Protein AF-A0A6G2VQN1-F1 (afdb_monomer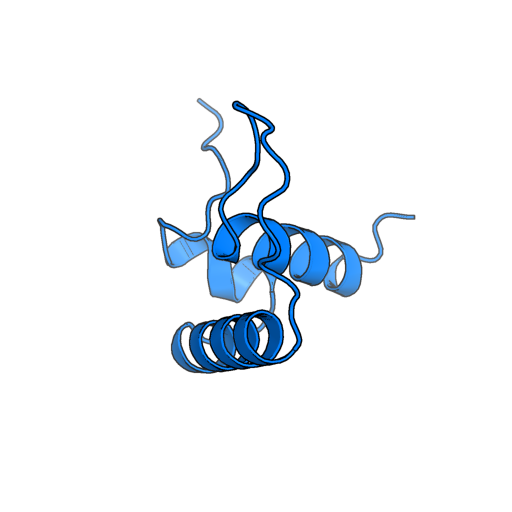_lite)

Sequence (64 aa):
MGGVISADDPKWIEPFSGLTEVQFARLVALVRRRGGDVQRGRPWRLSLEDRVLLVATYWRTNLT

Foldseek 3Di:
DDDDQFLVDQVNQCVQQVDHNVRLVVVLVVCVVVVVPPDDDDPPDDDSSRVSSVVSNCVVVVPD

pLDDT: mean 89.01, std 11.5, range [42.31, 98.44]

Radius of gyration: 12.09 Å; chains: 1; bounding box: 28×36×24 Å

Secondary structure (DSSP, 8-state):
-PPPP-TTSGGGHHHHHSS-HHHHHHHHHHHHHTTTT-----TTPPPHHHHHHHHHHHHHHT--

Structure (mmCIF, N/CA/C/O backbone):
data_AF-A0A6G2VQN1-F1
#
_entry.id   AF-A0A6G2VQN1-F1
#
loop_
_atom_site.group_PDB
_atom_site.id
_atom_site.type_symbol
_atom_site.label_atom_id
_atom_site.label_alt_id
_atom_site.label_comp_id
_atom_site.label_asym_id
_atom_site.label_entity_id
_atom_site.label_seq_id
_atom_site.pdbx_PDB_ins_code
_atom_site.Cartn_x
_atom_site.Cartn_y
_atom_site.Cartn_z
_atom_site.occupancy
_atom_site.B_iso_or_equiv
_atom_site.auth_seq_id
_atom_site.auth_comp_id
_atom_site.auth_asym_id
_atom_site.auth_atom_id
_atom_site.pdbx_PDB_model_num
ATOM 1 N N . MET A 1 1 ? 9.094 23.991 2.886 1.00 42.31 1 MET A N 1
ATOM 2 C CA . MET A 1 1 ? 9.842 22.816 2.389 1.00 42.31 1 MET A CA 1
ATOM 3 C C . MET A 1 1 ? 8.866 21.655 2.328 1.00 42.31 1 MET A C 1
ATOM 5 O O . MET A 1 1 ? 8.402 21.235 3.378 1.00 42.31 1 MET A O 1
ATOM 9 N N . GLY A 1 2 ? 8.450 21.232 1.132 1.00 56.00 2 GLY A N 1
ATOM 10 C CA . GLY A 1 2 ? 7.512 20.114 0.986 1.00 56.00 2 GLY A CA 1
ATOM 11 C C . GLY A 1 2 ? 8.203 18.800 1.346 1.00 56.00 2 GLY A C 1
ATOM 12 O O . GLY A 1 2 ? 9.277 18.523 0.821 1.00 56.00 2 GLY A O 1
ATOM 13 N N . GLY A 1 3 ? 7.630 18.037 2.276 1.00 75.19 3 GLY A N 1
ATOM 14 C CA . GLY A 1 3 ? 8.134 16.709 2.624 1.00 75.19 3 GLY A CA 1
ATOM 15 C C . GLY A 1 3 ? 7.857 15.706 1.504 1.00 75.19 3 GLY A C 1
ATOM 16 O O . GLY A 1 3 ? 6.818 15.780 0.850 1.00 75.19 3 GLY A O 1
ATOM 17 N N . VAL A 1 4 ? 8.779 14.768 1.290 1.00 86.56 4 VAL A N 1
ATOM 18 C CA . VAL A 1 4 ? 8.540 13.602 0.431 1.00 86.56 4 VAL A CA 1
ATOM 19 C C . VAL A 1 4 ? 7.597 12.654 1.176 1.00 86.56 4 VAL A C 1
ATOM 21 O O . VAL A 1 4 ? 7.856 12.306 2.328 1.00 86.56 4 VAL A O 1
ATOM 24 N N . ILE A 1 5 ? 6.493 12.265 0.535 1.00 90.25 5 ILE A N 1
ATOM 25 C CA . ILE A 1 5 ? 5.587 11.234 1.055 1.00 90.25 5 ILE A CA 1
ATOM 26 C C . ILE A 1 5 ? 6.269 9.887 0.826 1.00 90.25 5 ILE A C 1
ATOM 28 O O . ILE A 1 5 ? 6.518 9.512 -0.319 1.00 90.25 5 ILE A O 1
ATOM 32 N N . SER A 1 6 ? 6.582 9.183 1.909 1.00 92.88 6 SER A N 1
ATOM 33 C CA . SER A 1 6 ? 7.234 7.874 1.874 1.00 92.88 6 SER A CA 1
ATOM 34 C C . SER A 1 6 ? 6.657 6.965 2.948 1.00 92.88 6 SER A C 1
ATOM 36 O O . SER A 1 6 ? 6.259 7.431 4.015 1.00 92.88 6 SER A O 1
ATOM 38 N N . ALA A 1 7 ? 6.627 5.667 2.662 1.00 94.75 7 ALA A N 1
ATOM 39 C CA . ALA A 1 7 ? 6.223 4.640 3.608 1.00 94.75 7 ALA A CA 1
ATOM 40 C C . ALA A 1 7 ? 7.239 4.431 4.748 1.00 94.75 7 ALA A C 1
ATOM 42 O O . ALA A 1 7 ? 6.877 3.825 5.754 1.00 94.75 7 ALA A O 1
ATOM 43 N N . ASP A 1 8 ? 8.464 4.959 4.624 1.00 93.69 8 ASP A N 1
ATOM 44 C CA . ASP A 1 8 ? 9.472 4.941 5.695 1.00 93.69 8 ASP A CA 1
ATOM 45 C C . ASP A 1 8 ? 9.117 5.878 6.861 1.00 93.69 8 ASP A C 1
ATOM 47 O O . ASP A 1 8 ? 9.640 5.720 7.964 1.00 93.69 8 ASP A O 1
ATOM 51 N N . ASP A 1 9 ? 8.224 6.848 6.638 1.00 94.88 9 ASP A N 1
ATOM 52 C CA . ASP A 1 9 ? 7.682 7.712 7.684 1.00 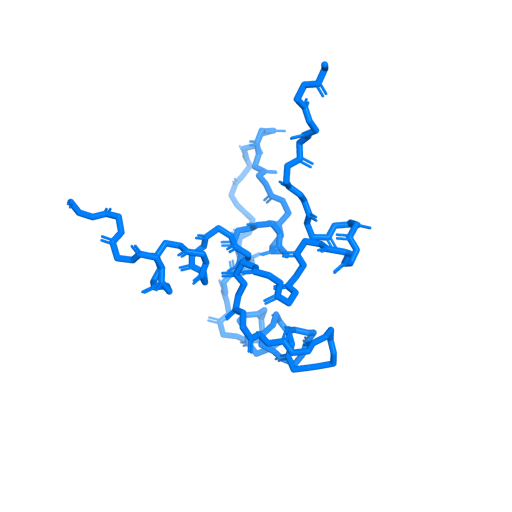94.88 9 ASP A CA 1
ATOM 53 C C . ASP A 1 9 ? 6.203 7.357 7.922 1.00 94.88 9 ASP A C 1
ATOM 55 O O . ASP A 1 9 ? 5.328 7.751 7.136 1.00 94.88 9 ASP A O 1
ATOM 59 N N . PRO A 1 10 ? 5.892 6.613 9.001 1.00 92.88 10 PRO A N 1
ATOM 60 C CA . PRO A 1 10 ? 4.559 6.064 9.220 1.00 92.88 10 PRO A CA 1
ATOM 61 C C . PRO A 1 10 ? 3.444 7.106 9.315 1.00 92.88 10 PRO A C 1
ATOM 63 O O . PRO A 1 10 ? 2.285 6.790 9.032 1.00 92.88 10 PRO A O 1
ATOM 66 N N . LYS A 1 11 ? 3.782 8.375 9.603 1.00 94.75 11 LYS A N 1
ATOM 67 C CA . LYS A 1 11 ? 2.817 9.486 9.628 1.00 94.75 11 LYS A CA 1
ATOM 68 C C . LYS A 1 11 ? 2.082 9.671 8.299 1.00 94.75 11 LYS A C 1
ATOM 70 O O . LYS A 1 11 ? 1.039 10.317 8.265 1.00 94.75 11 LYS A O 1
ATOM 75 N N . TRP A 1 12 ? 2.624 9.140 7.203 1.00 95.12 12 TRP A N 1
ATOM 76 C CA . TRP A 1 12 ? 2.017 9.212 5.880 1.00 95.12 12 TRP A CA 1
ATOM 77 C C . TRP A 1 12 ? 1.102 8.032 5.548 1.00 95.12 12 TRP A C 1
ATOM 79 O O . TRP A 1 12 ? 0.277 8.144 4.644 1.00 95.12 12 TRP A O 1
ATOM 89 N N . ILE A 1 13 ? 1.189 6.913 6.269 1.00 95.62 13 ILE A N 1
ATOM 90 C CA . ILE A 1 13 ? 0.458 5.694 5.911 1.00 95.62 13 ILE A CA 1
ATOM 91 C C . ILE A 1 13 ? -1.045 5.890 6.106 1.00 95.62 13 ILE A C 1
ATOM 93 O O . ILE A 1 13 ? -1.813 5.760 5.152 1.00 95.62 13 ILE A O 1
ATOM 97 N N . GLU A 1 14 ? -1.484 6.232 7.313 1.00 96.00 14 GLU A N 1
ATOM 98 C CA . GLU A 1 14 ? -2.913 6.324 7.623 1.00 96.00 14 GLU A CA 1
ATOM 99 C C . GLU A 1 14 ? -3.627 7.479 6.888 1.00 96.00 14 GLU A C 1
ATOM 101 O O . GLU A 1 14 ? -4.692 7.239 6.298 1.00 96.00 14 GLU A O 1
ATOM 106 N N . PRO A 1 15 ? -3.055 8.700 6.792 1.00 94.31 15 PRO A N 1
ATOM 107 C CA . PRO A 1 15 ? -3.690 9.795 6.060 1.00 94.31 15 PRO A CA 1
ATOM 108 C C . PRO A 1 15 ? -3.878 9.513 4.569 1.00 94.31 15 PRO A C 1
ATOM 110 O O . PRO A 1 15 ? -4.891 9.914 3.998 1.00 94.31 15 PRO A O 1
ATOM 113 N N . PHE A 1 16 ? -2.957 8.787 3.932 1.00 93.25 16 PHE A N 1
ATOM 114 C CA . PHE A 1 16 ? -3.008 8.578 2.485 1.00 93.25 16 PHE A CA 1
ATOM 115 C C . PHE A 1 16 ? -3.606 7.234 2.066 1.00 93.25 16 PHE A C 1
ATOM 117 O O . PHE A 1 16 ? -4.346 7.185 1.088 1.00 93.25 16 PHE A O 1
ATOM 124 N N . SER A 1 17 ? -3.388 6.157 2.824 1.00 94.62 17 SER A N 1
ATOM 125 C CA . SER A 1 17 ? -3.927 4.829 2.487 1.00 94.62 17 SER A CA 1
ATOM 126 C C . SER A 1 17 ? -5.254 4.500 3.178 1.00 94.62 17 SER A C 1
ATOM 128 O O . SER A 1 17 ? -6.016 3.678 2.677 1.00 94.62 17 SER A O 1
ATOM 130 N N . GLY A 1 18 ? -5.544 5.127 4.324 1.00 95.31 18 GLY A N 1
ATOM 131 C CA . GLY A 1 18 ? -6.692 4.778 5.172 1.00 95.31 18 GLY A CA 1
ATOM 132 C C . GLY A 1 18 ? -6.508 3.470 5.937 1.00 95.31 18 GLY A C 1
ATOM 133 O O . GLY A 1 18 ? -7.461 2.969 6.526 1.00 95.31 18 GLY A O 1
ATOM 134 N N . LEU A 1 19 ? -5.298 2.914 5.910 1.00 96.31 19 LEU A N 1
ATOM 135 C CA . LEU A 1 19 ? -4.910 1.719 6.638 1.00 96.31 19 LEU A CA 1
ATOM 136 C C . LEU A 1 19 ? -4.091 2.119 7.860 1.00 96.31 19 LEU A C 1
ATOM 138 O O . LEU A 1 19 ? -3.257 3.020 7.783 1.00 96.31 19 LEU A O 1
ATOM 142 N N . THR A 1 20 ? -4.262 1.394 8.961 1.00 96.81 20 THR A N 1
ATOM 143 C CA . THR A 1 20 ? -3.289 1.460 10.058 1.00 96.81 20 THR A CA 1
ATOM 144 C C . THR A 1 20 ? -1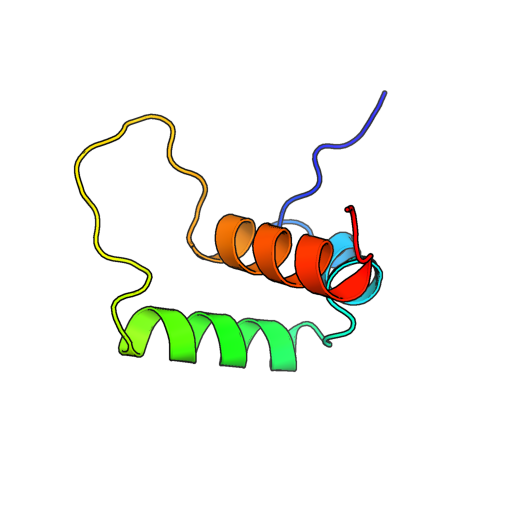.941 0.902 9.594 1.00 96.81 20 THR A C 1
ATOM 146 O O . THR A 1 20 ? -1.887 0.087 8.668 1.00 96.81 20 THR A O 1
ATOM 149 N N . GLU A 1 21 ? -0.845 1.259 10.268 1.00 96.00 21 GLU A N 1
ATOM 150 C CA . GLU A 1 21 ? 0.497 0.737 9.951 1.00 96.00 21 GLU A CA 1
ATOM 151 C C . GLU A 1 21 ? 0.528 -0.803 9.883 1.00 96.00 21 GLU A C 1
ATOM 153 O O . GLU A 1 21 ? 1.111 -1.397 8.975 1.00 96.00 21 GLU A O 1
ATOM 158 N N . VAL A 1 22 ? -0.189 -1.470 10.796 1.00 97.69 22 VAL A N 1
ATOM 159 C CA . VAL A 1 22 ? -0.291 -2.938 10.844 1.00 97.69 22 VAL A CA 1
ATOM 160 C C . VAL A 1 22 ? -1.051 -3.496 9.638 1.00 97.69 22 VAL A C 1
ATOM 162 O O . VAL A 1 22 ? -0.651 -4.512 9.062 1.00 97.69 22 VAL A O 1
ATOM 165 N N . GLN A 1 23 ? -2.160 -2.866 9.243 1.00 97.94 23 GLN A N 1
ATOM 166 C CA . GLN A 1 23 ? 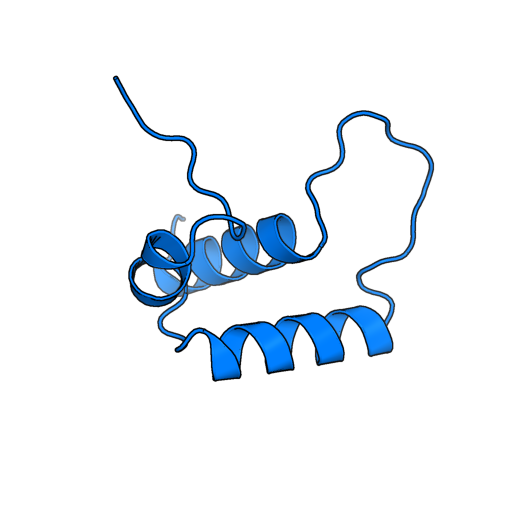-2.919 -3.269 8.055 1.00 97.94 23 GLN A CA 1
ATOM 167 C C . GLN A 1 23 ? -2.101 -3.052 6.778 1.00 97.94 23 GLN A C 1
ATOM 169 O O . GLN A 1 23 ? -2.085 -3.921 5.903 1.00 97.94 23 GLN A O 1
ATOM 174 N N . PHE A 1 24 ? -1.372 -1.940 6.703 1.00 98.00 24 PHE A N 1
ATOM 175 C CA . PHE A 1 24 ? -0.483 -1.622 5.595 1.00 98.00 24 PHE A CA 1
ATOM 176 C C . PHE A 1 24 ? 0.652 -2.645 5.462 1.00 98.00 24 PHE A C 1
ATOM 178 O O . PHE A 1 24 ? 0.844 -3.214 4.388 1.00 98.00 24 PHE A O 1
ATOM 185 N N . ALA A 1 25 ? 1.332 -2.990 6.559 1.00 97.62 25 ALA A N 1
ATOM 186 C CA . ALA A 1 25 ? 2.376 -4.016 6.558 1.00 97.62 25 ALA A CA 1
ATOM 187 C C . ALA A 1 25 ? 1.851 -5.386 6.084 1.00 97.62 25 ALA A C 1
ATOM 189 O O . ALA A 1 25 ? 2.511 -6.092 5.314 1.00 97.62 25 ALA A O 1
ATOM 190 N N . ARG A 1 26 ? 0.624 -5.758 6.482 1.00 98.44 26 ARG A N 1
ATOM 191 C CA . ARG A 1 26 ? -0.038 -6.984 5.995 1.00 98.44 26 ARG A CA 1
ATOM 192 C C . ARG A 1 26 ? -0.301 -6.934 4.490 1.00 98.44 26 ARG A C 1
ATOM 194 O O . ARG A 1 26 ? -0.090 -7.945 3.814 1.00 98.44 26 ARG A O 1
ATOM 201 N N . LEU A 1 27 ? -0.736 -5.786 3.970 1.00 97.44 27 LEU A N 1
ATOM 202 C CA . LEU A 1 27 ? -0.946 -5.580 2.539 1.00 97.44 27 LEU A CA 1
ATOM 203 C C . LEU A 1 27 ? 0.371 -5.699 1.763 1.00 97.44 27 LEU A C 1
ATOM 205 O O . LEU A 1 27 ? 0.435 -6.472 0.809 1.00 97.44 27 LEU A O 1
ATOM 209 N N . VAL A 1 28 ? 1.436 -5.023 2.200 1.00 97.50 28 VAL A N 1
ATOM 210 C CA . VAL A 1 28 ? 2.770 -5.124 1.582 1.00 97.50 28 VAL A CA 1
ATOM 211 C C . VAL A 1 28 ? 3.246 -6.579 1.549 1.00 97.50 28 VAL A C 1
ATOM 213 O O . VAL A 1 28 ? 3.665 -7.074 0.501 1.00 97.50 28 VAL A O 1
ATOM 216 N N . ALA A 1 29 ? 3.111 -7.310 2.660 1.00 97.88 29 ALA A N 1
ATOM 217 C CA . ALA A 1 29 ? 3.484 -8.722 2.724 1.00 97.88 29 ALA A CA 1
ATOM 218 C C . ALA A 1 29 ? 2.670 -9.591 1.748 1.00 97.88 29 ALA A C 1
ATOM 220 O O . ALA A 1 29 ? 3.216 -10.501 1.119 1.00 97.88 29 ALA A O 1
ATOM 221 N N . LEU A 1 30 ? 1.370 -9.318 1.591 1.00 98.00 30 LEU A N 1
ATOM 222 C CA . LEU A 1 30 ? 0.523 -9.995 0.609 1.00 98.00 30 LEU A CA 1
ATOM 223 C C . LEU A 1 30 ? 0.979 -9.700 -0.826 1.00 98.00 30 LEU A C 1
ATOM 225 O O . LEU A 1 30 ? 1.087 -10.627 -1.629 1.00 98.00 30 LEU A O 1
ATOM 229 N N . VAL A 1 31 ? 1.273 -8.437 -1.140 1.00 96.50 31 VAL A N 1
ATOM 230 C CA . VAL A 1 31 ? 1.748 -8.013 -2.465 1.00 96.50 31 VAL A CA 1
ATOM 231 C C . VAL A 1 31 ? 3.089 -8.670 -2.790 1.00 96.50 31 VAL A C 1
ATOM 233 O O . VAL A 1 31 ? 3.248 -9.207 -3.887 1.00 96.50 31 VAL A O 1
ATOM 236 N N . ARG A 1 32 ? 4.025 -8.719 -1.832 1.00 95.25 32 ARG A N 1
ATOM 237 C CA . ARG A 1 32 ? 5.312 -9.413 -1.991 1.00 95.25 32 ARG A CA 1
ATOM 238 C C . ARG A 1 32 ? 5.105 -10.893 -2.312 1.00 95.25 32 ARG A C 1
ATOM 240 O O . ARG A 1 32 ? 5.644 -11.378 -3.302 1.00 95.25 32 ARG A O 1
ATOM 247 N N . ARG A 1 33 ? 4.257 -11.590 -1.541 1.00 96.25 33 ARG A N 1
ATOM 248 C CA . ARG A 1 33 ? 3.916 -13.009 -1.778 1.00 96.25 33 ARG A CA 1
ATOM 249 C C . ARG A 1 33 ? 3.276 -13.262 -3.144 1.00 96.25 33 ARG A C 1
ATOM 251 O O . ARG A 1 33 ? 3.459 -14.334 -3.704 1.00 96.25 33 ARG A O 1
ATOM 258 N N . ARG A 1 34 ? 2.538 -12.290 -3.686 1.00 95.62 34 ARG A N 1
ATOM 259 C CA . ARG A 1 34 ? 1.905 -12.370 -5.014 1.00 95.62 34 ARG A CA 1
ATOM 260 C C . ARG A 1 34 ? 2.812 -11.910 -6.164 1.00 95.62 34 ARG A C 1
ATOM 262 O O . ARG A 1 34 ? 2.340 -11.797 -7.288 1.00 95.62 34 ARG A O 1
ATOM 269 N N . GLY A 1 35 ? 4.094 -11.641 -5.907 1.00 91.62 35 GLY A N 1
ATOM 270 C CA . GLY A 1 35 ? 5.054 -11.256 -6.945 1.00 91.62 35 GLY A CA 1
ATOM 271 C C . GLY A 1 35 ? 5.044 -9.767 -7.308 1.00 91.62 35 GLY A C 1
ATOM 272 O O . GLY A 1 35 ? 5.652 -9.375 -8.300 1.00 91.62 35 GLY A O 1
ATOM 273 N N . GLY A 1 36 ? 4.423 -8.900 -6.503 1.00 89.44 36 GLY A N 1
ATOM 274 C CA . GLY A 1 36 ? 4.483 -7.447 -6.717 1.00 89.44 36 GLY A CA 1
ATOM 275 C C . GLY A 1 36 ? 5.884 -6.847 -6.528 1.00 89.44 36 GLY A C 1
ATOM 276 O O . GLY A 1 36 ? 6.122 -5.685 -6.868 1.00 89.44 36 GLY A O 1
ATOM 277 N N . ASP A 1 37 ? 6.831 -7.643 -6.025 1.00 89.00 37 ASP A N 1
ATOM 278 C CA . ASP A 1 37 ? 8.220 -7.249 -5.791 1.00 89.00 37 ASP A CA 1
ATOM 279 C C . ASP A 1 37 ? 9.230 -7.884 -6.755 1.00 89.00 37 ASP A C 1
ATOM 281 O O . ASP A 1 37 ? 10.405 -8.031 -6.437 1.00 89.00 37 ASP A O 1
ATOM 285 N N . VAL A 1 38 ? 8.799 -8.266 -7.962 1.00 83.62 38 VAL A N 1
ATOM 286 C CA . VAL A 1 38 ? 9.735 -8.751 -8.986 1.00 83.62 38 VAL A CA 1
ATOM 287 C C . VAL A 1 38 ? 10.671 -7.610 -9.399 1.00 83.62 38 VAL A C 1
ATOM 289 O O . VAL A 1 38 ? 10.253 -6.582 -9.950 1.00 83.62 38 VAL A O 1
ATOM 292 N N . GLN A 1 39 ? 11.960 -7.779 -9.118 1.00 72.44 39 GLN A N 1
ATOM 293 C CA . GLN A 1 39 ? 13.013 -6.812 -9.410 1.00 72.44 39 GLN A CA 1
ATOM 294 C C . GLN A 1 39 ? 13.516 -7.023 -10.844 1.00 72.44 39 GLN A C 1
ATOM 296 O O . GLN A 1 39 ? 14.151 -8.019 -11.169 1.00 72.44 39 GLN A O 1
ATOM 301 N N . ARG A 1 40 ? 13.221 -6.066 -11.728 1.00 67.75 40 ARG A N 1
ATOM 302 C CA . ARG A 1 40 ? 13.882 -5.918 -13.033 1.00 67.75 40 ARG A CA 1
ATOM 303 C C . ARG A 1 40 ? 14.706 -4.641 -12.962 1.00 67.75 40 ARG A C 1
ATOM 305 O O . ARG A 1 40 ? 14.125 -3.592 -12.685 1.00 67.75 40 ARG A O 1
ATOM 312 N N . GLY A 1 41 ? 16.025 -4.775 -13.125 1.00 67.69 41 GLY A N 1
ATOM 313 C CA . GLY A 1 41 ? 17.083 -3.808 -12.803 1.00 67.69 41 GLY A CA 1
ATOM 314 C C . GLY A 1 41 ? 16.836 -2.370 -13.253 1.00 67.69 41 GLY A C 1
ATOM 315 O O . GLY A 1 41 ? 17.335 -1.936 -14.285 1.00 67.69 41 GLY A O 1
ATOM 316 N N . ARG A 1 42 ? 16.088 -1.613 -12.448 1.00 72.00 42 ARG A N 1
ATOM 317 C CA . ARG A 1 42 ? 15.930 -0.170 -12.604 1.00 72.00 42 ARG A CA 1
ATOM 318 C C . ARG A 1 42 ? 16.502 0.507 -11.359 1.00 72.00 42 ARG A C 1
ATOM 320 O O . ARG A 1 42 ? 15.932 0.308 -10.288 1.00 72.00 42 ARG A O 1
ATOM 327 N N . PRO A 1 43 ? 17.572 1.308 -11.492 1.00 69.69 43 PRO A N 1
ATOM 328 C CA . PRO A 1 43 ? 18.250 1.929 -10.352 1.00 69.69 43 PRO A CA 1
ATOM 329 C C . PRO A 1 43 ? 17.394 2.963 -9.602 1.00 69.69 43 PRO A C 1
ATOM 331 O O . PRO A 1 43 ? 17.708 3.301 -8.471 1.00 69.69 43 PRO A O 1
ATOM 334 N N . TRP A 1 44 ? 16.289 3.423 -10.195 1.00 75.12 44 TRP A N 1
ATOM 335 C CA . TRP A 1 44 ? 15.413 4.467 -9.645 1.00 75.12 44 TRP A CA 1
ATOM 336 C C . TRP A 1 44 ? 14.030 3.944 -9.231 1.00 75.12 44 TRP A C 1
ATOM 338 O O . TRP A 1 44 ? 13.042 4.675 -9.284 1.00 75.12 44 TRP A O 1
ATOM 348 N N . ARG A 1 45 ? 13.903 2.650 -8.915 1.00 80.56 45 ARG A N 1
ATOM 349 C CA . ARG A 1 45 ? 12.614 2.102 -8.473 1.00 80.56 45 ARG A CA 1
ATOM 350 C C . ARG A 1 45 ? 12.353 2.469 -7.020 1.00 80.56 45 ARG A C 1
ATOM 352 O 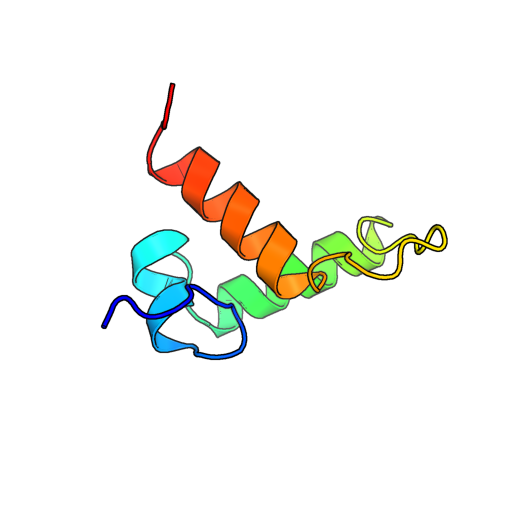O . ARG A 1 45 ? 13.183 2.215 -6.157 1.00 80.56 45 ARG A O 1
ATOM 359 N N . LEU A 1 46 ? 11.148 2.971 -6.778 1.00 88.75 46 LEU A N 1
ATOM 360 C CA . LEU A 1 46 ? 10.561 3.058 -5.448 1.00 88.75 46 LEU A CA 1
ATOM 361 C C . LEU A 1 46 ? 10.576 1.687 -4.753 1.00 88.75 46 LEU A C 1
ATOM 363 O O . LEU A 1 46 ? 10.417 0.644 -5.415 1.00 88.75 46 LEU A O 1
ATOM 367 N N . SER A 1 47 ? 10.704 1.711 -3.424 1.00 91.81 47 SER A N 1
ATOM 368 C CA . SER A 1 47 ? 10.534 0.534 -2.566 1.00 91.81 47 SER A CA 1
ATOM 369 C C . SER A 1 47 ? 9.173 -0.134 -2.824 1.00 91.81 47 SER A C 1
ATOM 371 O O . SER A 1 47 ? 8.288 0.424 -3.488 1.00 91.81 47 SER A O 1
ATOM 373 N N . LEU A 1 48 ? 8.986 -1.384 -2.395 1.00 93.50 48 LEU A N 1
ATOM 374 C CA . LEU A 1 48 ? 7.670 -2.017 -2.543 1.00 93.50 48 LEU A CA 1
ATOM 375 C C . LEU A 1 48 ? 6.615 -1.253 -1.742 1.00 93.50 48 LEU A C 1
ATOM 377 O O . LEU A 1 48 ? 5.507 -1.038 -2.221 1.00 93.50 48 LEU A O 1
ATOM 381 N N . GLU A 1 49 ? 7.005 -0.828 -0.556 1.00 95.81 49 GLU A N 1
ATOM 382 C CA . GLU A 1 49 ? 6.239 -0.086 0.419 1.00 95.81 49 GLU A CA 1
ATOM 383 C C . GLU A 1 49 ? 5.779 1.257 -0.174 1.00 95.81 49 GLU A C 1
ATOM 385 O O . GLU A 1 49 ? 4.577 1.511 -0.236 1.00 95.81 49 GLU A O 1
ATOM 390 N N . ASP A 1 50 ? 6.685 2.056 -0.745 1.00 95.12 50 ASP A N 1
ATOM 391 C CA . ASP A 1 50 ? 6.336 3.329 -1.396 1.00 95.12 50 ASP A CA 1
ATOM 392 C C . ASP A 1 50 ? 5.424 3.129 -2.614 1.00 95.12 50 ASP A C 1
ATOM 394 O O . ASP A 1 50 ? 4.504 3.913 -2.847 1.00 95.12 50 ASP A O 1
ATOM 398 N N . ARG A 1 51 ? 5.628 2.057 -3.394 1.00 94.31 51 ARG A N 1
ATOM 399 C CA . ARG A 1 51 ? 4.733 1.721 -4.516 1.00 94.31 51 ARG A CA 1
ATOM 400 C C . ARG A 1 51 ? 3.331 1.364 -4.034 1.00 94.31 51 ARG A C 1
ATOM 402 O O . ARG A 1 51 ? 2.353 1.776 -4.652 1.00 94.31 51 ARG A O 1
ATOM 409 N N . VAL A 1 52 ? 3.225 0.589 -2.956 1.00 96.19 52 VAL A N 1
ATOM 410 C CA . VAL A 1 52 ? 1.936 0.222 -2.358 1.00 96.19 52 VAL A CA 1
ATOM 411 C C . VAL A 1 52 ? 1.251 1.458 -1.778 1.00 96.19 52 VAL A C 1
ATOM 413 O O . VAL A 1 52 ? 0.057 1.634 -2.013 1.00 96.19 52 VAL A O 1
ATOM 416 N N . LEU A 1 53 ? 1.991 2.343 -1.102 1.00 96.06 53 LEU A N 1
ATOM 417 C CA . LEU A 1 53 ? 1.467 3.613 -0.599 1.00 96.06 53 LEU A CA 1
ATOM 418 C C . LEU A 1 53 ? 0.956 4.492 -1.742 1.00 96.06 53 LEU A C 1
ATOM 420 O O . LEU A 1 53 ? -0.161 4.993 -1.658 1.00 96.06 53 LEU A O 1
ATOM 424 N N . LEU A 1 54 ? 1.708 4.616 -2.836 1.00 94.31 54 LEU A N 1
ATOM 425 C CA . LEU A 1 54 ? 1.291 5.364 -4.022 1.00 94.31 54 LEU A CA 1
ATOM 426 C C . LEU A 1 54 ? -0.025 4.831 -4.607 1.00 94.31 54 LEU A C 1
ATOM 428 O O . LEU A 1 54 ? -0.951 5.606 -4.833 1.00 94.31 54 LEU A O 1
ATOM 432 N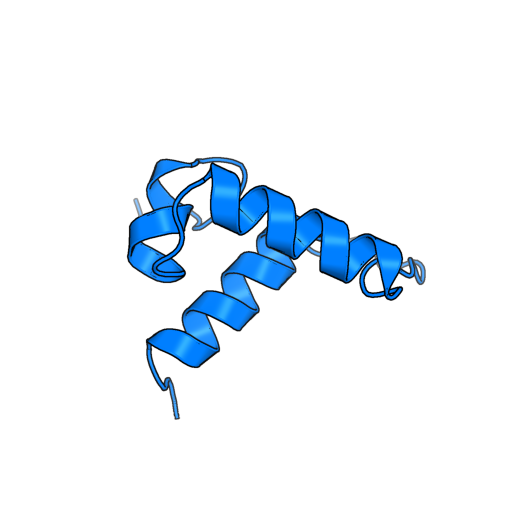 N . VAL A 1 55 ? -0.130 3.517 -4.827 1.00 94.62 55 VAL A N 1
ATOM 433 C CA . VAL A 1 55 ? -1.347 2.898 -5.384 1.00 94.62 55 VAL A CA 1
ATOM 434 C C . VAL A 1 55 ? -2.532 3.039 -4.428 1.00 94.62 55 VAL A C 1
ATOM 436 O O . VAL A 1 55 ? -3.632 3.360 -4.870 1.00 94.62 55 VAL A O 1
ATOM 439 N N . ALA A 1 56 ? -2.318 2.839 -3.126 1.00 95.31 56 ALA A N 1
ATOM 440 C CA . ALA A 1 56 ? -3.358 3.016 -2.117 1.00 95.31 56 ALA A CA 1
ATOM 441 C C . ALA A 1 56 ? -3.846 4.470 -2.056 1.00 95.31 56 ALA A C 1
ATOM 443 O O . ALA A 1 56 ? -5.048 4.711 -1.982 1.00 95.31 56 ALA A O 1
ATOM 444 N N . THR A 1 57 ? -2.916 5.424 -2.152 1.00 95.00 57 THR A N 1
ATOM 445 C CA . THR A 1 57 ? -3.219 6.858 -2.206 1.00 95.00 57 THR A CA 1
ATOM 446 C C . THR A 1 57 ? -4.067 7.160 -3.428 1.00 95.00 57 THR A C 1
ATOM 448 O O . THR A 1 57 ? -5.171 7.667 -3.280 1.00 95.00 57 THR A O 1
ATOM 451 N N . TYR A 1 58 ? -3.588 6.773 -4.616 1.00 92.50 58 TYR A N 1
ATOM 452 C CA . TYR A 1 58 ? -4.286 6.957 -5.888 1.00 92.50 58 TYR A CA 1
ATOM 453 C C . TYR A 1 58 ? -5.718 6.413 -5.846 1.00 92.50 58 TYR A C 1
ATOM 455 O O . TYR A 1 58 ? -6.660 7.102 -6.234 1.00 92.50 58 TYR A O 1
ATOM 463 N N . TRP A 1 59 ? -5.886 5.197 -5.324 1.00 90.88 59 TRP A N 1
ATOM 464 C CA . TRP A 1 59 ? -7.195 4.571 -5.184 1.00 90.88 59 TRP A CA 1
ATOM 465 C C . TRP A 1 59 ? -8.111 5.327 -4.214 1.00 90.88 59 TRP A C 1
ATOM 467 O O . TRP A 1 59 ? -9.291 5.512 -4.500 1.00 90.88 59 TRP A O 1
ATOM 477 N N . ARG A 1 60 ? -7.586 5.777 -3.067 1.00 89.81 60 ARG A N 1
ATOM 478 C CA . ARG A 1 60 ? -8.377 6.464 -2.037 1.00 89.81 60 ARG A CA 1
ATOM 479 C C . ARG A 1 60 ? -8.807 7.861 -2.465 1.00 89.81 60 ARG A C 1
ATOM 481 O O . ARG A 1 60 ? -9.925 8.268 -2.163 1.00 89.81 60 ARG A O 1
ATOM 488 N N . THR A 1 61 ? -7.916 8.608 -3.107 1.00 86.06 61 THR A N 1
ATOM 489 C CA . THR A 1 61 ? -8.153 10.015 -3.443 1.00 86.06 61 THR A CA 1
ATOM 490 C C . THR A 1 61 ? -8.827 10.206 -4.797 1.00 86.06 61 THR A C 1
ATOM 492 O O . THR A 1 61 ? -9.144 11.344 -5.126 1.00 86.06 61 THR A O 1
ATOM 495 N N . ASN A 1 62 ? -9.087 9.120 -5.542 1.00 80.44 62 ASN A N 1
ATOM 496 C CA . ASN A 1 62 ? -9.750 9.130 -6.850 1.00 80.44 62 ASN A CA 1
ATOM 497 C C . ASN A 1 62 ? -9.213 10.258 -7.746 1.00 80.44 62 ASN A C 1
ATOM 499 O O . ASN A 1 62 ? -9.965 11.084 -8.260 1.00 80.44 62 ASN A O 1
ATOM 503 N N . LEU A 1 63 ? -7.882 10.345 -7.836 1.00 71.50 63 LEU A N 1
ATOM 504 C CA . LEU A 1 63 ? -7.184 11.338 -8.650 1.00 71.50 63 LEU A CA 1
ATOM 505 C C . LEU A 1 63 ? -7.329 10.953 -10.128 1.00 71.50 63 LEU A C 1
ATOM 507 O O . LEU A 1 63 ? -6.401 10.415 -10.732 1.00 71.50 63 LEU A O 1
ATOM 511 N N . THR A 1 64 ? -8.516 11.175 -10.682 1.00 64.31 64 THR A N 1
ATOM 512 C CA . THR A 1 64 ? -8.817 11.132 -12.118 1.00 64.31 64 THR A CA 1
ATOM 513 C C . THR A 1 64 ? -9.160 12.518 -12.614 1.00 64.31 64 THR A C 1
ATOM 515 O O . THR A 1 64 ? -9.990 13.169 -11.940 1.00 64.31 64 THR A O 1
#